Pro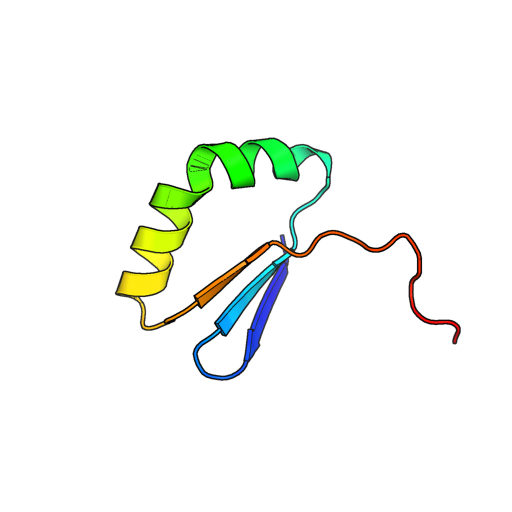tein AF-A0A382BHJ9-F1 (afdb_mono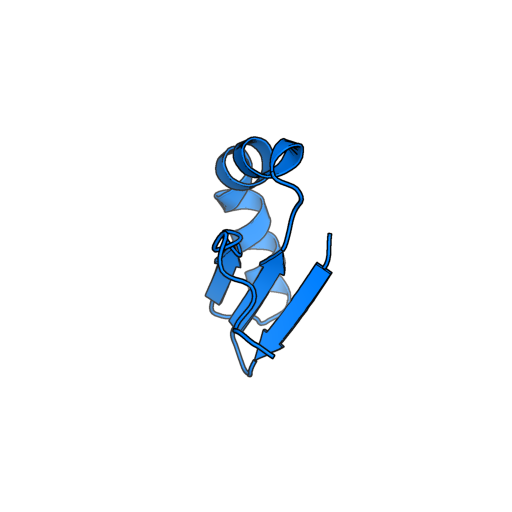mer)

Structure (mmCIF, N/CA/C/O backbone):
data_AF-A0A382BHJ9-F1
#
_entry.id   AF-A0A382BHJ9-F1
#
loo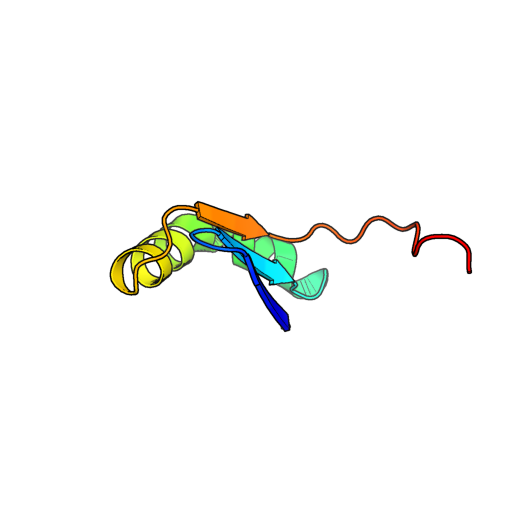p_
_atom_site.group_PDB
_atom_site.id
_atom_site.type_symbol
_atom_site.label_atom_id
_atom_site.label_alt_id
_atom_site.label_comp_id
_atom_site.label_asym_id
_atom_site.label_entity_id
_atom_site.l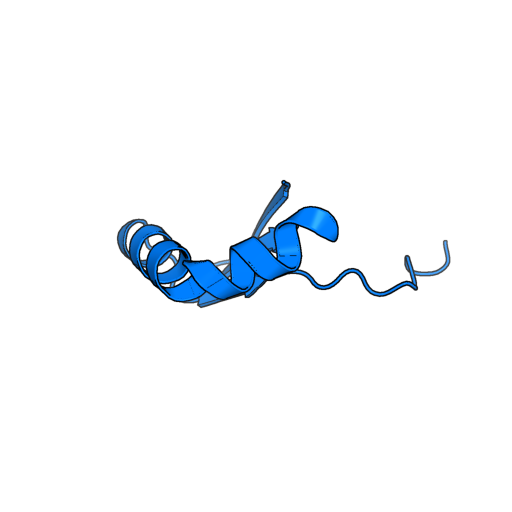abel_seq_id
_atom_site.pdbx_PDB_ins_code
_atom_site.Cartn_x
_atom_site.Cartn_y
_atom_site.Cartn_z
_atom_site.occupancy
_atom_site.B_iso_or_equiv
_atom_site.auth_seq_id
_atom_site.auth_comp_id
_atom_site.auth_asym_id
_atom_site.auth_atom_id
_atom_site.pdbx_PDB_model_num
ATOM 1 N N . MET A 1 1 ? 0.253 -6.975 -10.755 1.00 83.50 1 MET A N 1
ATOM 2 C CA . MET A 1 1 ? -0.190 -6.721 -9.367 1.00 83.50 1 MET A CA 1
ATOM 3 C C . MET A 1 1 ? -0.793 -7.992 -8.793 1.00 83.50 1 MET A C 1
ATOM 5 O O . MET A 1 1 ? -1.660 -8.572 -9.438 1.00 83.50 1 MET A O 1
ATOM 9 N N . GLN A 1 2 ? -0.341 -8.412 -7.615 1.00 92.31 2 GLN A N 1
ATOM 10 C CA . GLN A 1 2 ? -0.866 -9.560 -6.871 1.00 92.31 2 GLN A CA 1
ATOM 11 C C . GLN A 1 2 ? -1.279 -9.112 -5.465 1.00 92.31 2 GLN A C 1
ATOM 13 O O . GLN A 1 2 ? -0.628 -8.256 -4.869 1.00 92.31 2 GLN A O 1
ATOM 18 N N . LEU A 1 3 ? -2.369 -9.682 -4.951 1.00 92.69 3 LEU A N 1
ATOM 19 C CA . LEU A 1 3 ? -2.911 -9.380 -3.629 1.00 92.69 3 LEU A CA 1
ATOM 20 C C . LEU A 1 3 ? -2.939 -10.656 -2.788 1.00 92.69 3 LEU A C 1
ATOM 22 O O . LEU A 1 3 ? -3.479 -11.669 -3.231 1.00 92.69 3 LEU A O 1
ATOM 26 N N . SER A 1 4 ? -2.401 -10.580 -1.574 1.00 92.50 4 SER A N 1
ATOM 27 C CA . SER A 1 4 ? -2.465 -11.654 -0.579 1.00 92.50 4 SER A CA 1
ATOM 28 C C . SER A 1 4 ? -3.070 -11.107 0.705 1.00 92.50 4 SER A C 1
ATOM 30 O O . SER A 1 4 ? -2.736 -10.004 1.130 1.00 92.50 4 SER A O 1
ATOM 32 N N . HIS A 1 5 ? -3.963 -11.863 1.336 1.00 92.94 5 HIS A N 1
ATOM 33 C CA . HIS A 1 5 ? -4.654 -11.429 2.546 1.00 92.94 5 HIS A CA 1
ATOM 34 C C . HIS A 1 5 ? -4.363 -12.386 3.701 1.00 92.94 5 HIS A C 1
ATOM 36 O O . HIS A 1 5 ? -4.413 -13.604 3.547 1.00 92.94 5 HIS A O 1
ATOM 42 N N . HIS A 1 6 ? -4.073 -11.825 4.871 1.00 89.06 6 HIS A N 1
ATOM 43 C CA . HIS A 1 6 ? -3.797 -12.580 6.089 1.00 89.06 6 HIS A CA 1
ATOM 44 C C . HIS A 1 6 ? -4.492 -11.895 7.265 1.00 89.06 6 HIS A C 1
ATOM 46 O O . HIS A 1 6 ? -4.006 -10.907 7.814 1.00 89.06 6 HIS A O 1
ATOM 52 N N . GLY A 1 7 ? -5.673 -12.405 7.627 1.00 92.06 7 GLY A N 1
ATOM 53 C CA . GLY A 1 7 ? -6.514 -11.798 8.655 1.00 92.06 7 GLY A CA 1
ATOM 54 C C . GLY A 1 7 ? -6.888 -10.362 8.287 1.00 92.06 7 GLY A C 1
ATOM 55 O O . GLY A 1 7 ? -7.572 -10.129 7.297 1.00 92.06 7 GLY A O 1
ATOM 56 N N . SER A 1 8 ? -6.421 -9.403 9.082 1.00 93.62 8 SER A N 1
ATOM 57 C CA . SER A 1 8 ? -6.670 -7.973 8.887 1.00 93.62 8 SER A CA 1
ATOM 58 C C . SER A 1 8 ? -5.597 -7.251 8.062 1.00 93.62 8 SER A C 1
ATOM 60 O O . SER A 1 8 ? -5.626 -6.021 7.977 1.00 93.62 8 SER A O 1
ATOM 62 N N . ILE A 1 9 ? -4.658 -7.987 7.462 1.00 94.25 9 ILE A N 1
ATOM 63 C CA . ILE A 1 9 ? -3.544 -7.445 6.680 1.00 94.25 9 ILE A CA 1
ATOM 64 C C . ILE A 1 9 ? -3.752 -7.757 5.198 1.00 94.25 9 ILE A C 1
ATOM 66 O O . ILE A 1 9 ? -3.957 -8.917 4.830 1.00 94.25 9 ILE A O 1
ATOM 70 N N . LEU A 1 10 ? -3.652 -6.731 4.352 1.00 95.62 10 LEU A N 1
ATOM 71 C CA . LEU A 1 10 ? -3.554 -6.876 2.903 1.00 95.62 10 LEU A CA 1
ATOM 72 C C . LEU A 1 10 ? -2.116 -6.617 2.453 1.00 95.62 10 LEU A C 1
ATOM 74 O O . LEU A 1 10 ? -1.590 -5.527 2.665 1.00 95.62 10 LEU A O 1
ATOM 78 N N . ARG A 1 11 ? -1.508 -7.595 1.787 1.00 94.56 11 ARG A N 1
ATOM 79 C CA . ARG A 1 11 ? -0.218 -7.462 1.112 1.00 94.56 11 ARG A CA 1
ATOM 80 C C . ARG A 1 11 ? -0.437 -7.226 -0.373 1.00 94.56 11 ARG A C 1
ATOM 82 O O . ARG A 1 11 ? -1.161 -7.979 -1.026 1.00 94.56 11 ARG A O 1
ATOM 89 N N . ILE A 1 12 ? 0.204 -6.193 -0.898 1.00 94.44 12 ILE A N 1
ATOM 90 C CA . ILE A 1 12 ? 0.147 -5.799 -2.300 1.00 94.44 12 ILE A CA 1
ATOM 91 C C . ILE A 1 12 ? 1.542 -5.981 -2.888 1.00 94.44 12 ILE A C 1
ATOM 93 O O . ILE A 1 12 ? 2.481 -5.306 -2.479 1.00 94.44 12 ILE A O 1
ATOM 97 N N . LYS A 1 13 ? 1.662 -6.867 -3.873 1.00 93.69 13 LYS A N 1
ATOM 98 C CA . LYS A 1 13 ? 2.866 -7.005 -4.688 1.00 93.69 13 LYS A CA 1
ATOM 99 C C . LYS A 1 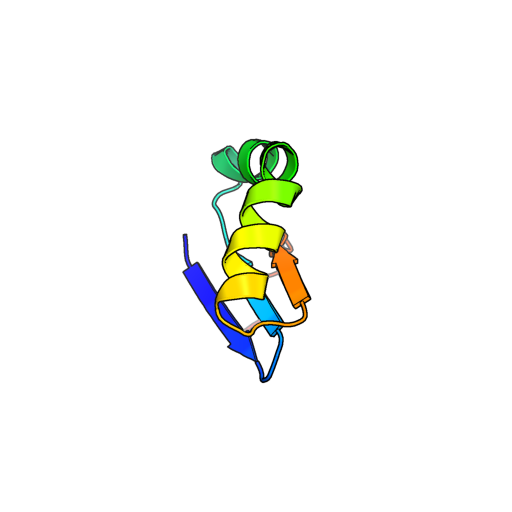13 ? 2.654 -6.286 -6.017 1.00 93.69 13 LYS A C 1
ATOM 101 O O . LYS A 1 13 ? 1.718 -6.595 -6.770 1.00 93.69 13 LYS A O 1
ATOM 106 N N . VAL A 1 14 ? 3.509 -5.313 -6.292 1.00 92.88 14 VAL A N 1
ATOM 107 C CA . VAL A 1 14 ? 3.552 -4.557 -7.551 1.00 92.88 14 VAL A CA 1
ATOM 108 C C . VAL A 1 14 ? 4.866 -4.850 -8.268 1.00 92.88 14 VAL A C 1
ATOM 110 O O . VAL A 1 14 ? 5.773 -5.406 -7.664 1.00 92.88 14 VAL A O 1
ATOM 113 N N . ALA A 1 15 ? 4.945 -4.541 -9.561 1.00 91.31 15 ALA A N 1
ATOM 114 C CA . ALA A 1 15 ? 6.225 -4.596 -10.258 1.00 91.31 15 ALA A CA 1
ATOM 115 C C . ALA A 1 15 ? 7.125 -3.443 -9.785 1.00 91.31 15 ALA A C 1
ATOM 117 O O . ALA A 1 15 ? 6.607 -2.393 -9.401 1.00 91.31 15 ALA A O 1
ATOM 118 N N . ASP A 1 16 ? 8.445 -3.593 -9.897 1.00 89.38 16 ASP A N 1
ATOM 119 C CA . ASP A 1 16 ? 9.413 -2.557 -9.498 1.00 89.38 16 ASP A CA 1
ATOM 120 C C . ASP A 1 16 ? 9.140 -1.203 -10.162 1.00 89.38 16 ASP A C 1
ATOM 122 O O . ASP A 1 16 ? 9.195 -0.157 -9.518 1.00 89.38 16 ASP A O 1
ATOM 126 N N . ALA A 1 17 ? 8.757 -1.221 -11.444 1.00 92.56 17 ALA A N 1
ATOM 127 C CA . ALA A 1 17 ? 8.403 -0.019 -12.199 1.00 92.56 17 ALA A CA 1
ATOM 128 C C . ALA A 1 17 ? 7.204 0.748 -11.603 1.00 92.56 17 ALA A C 1
ATOM 130 O O . ALA A 1 17 ? 7.098 1.961 -11.779 1.00 92.56 17 ALA A O 1
AT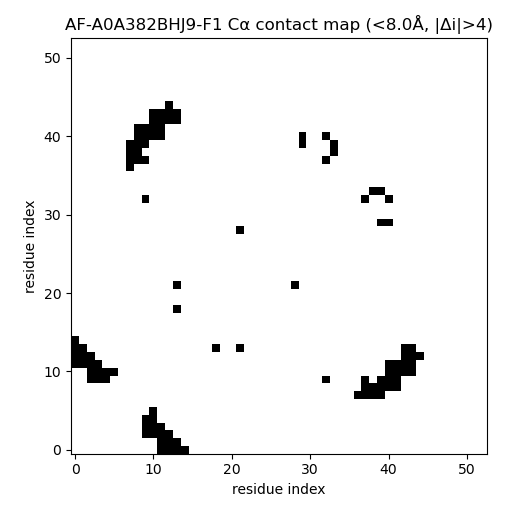OM 131 N N . ASP A 1 18 ? 6.322 0.055 -10.881 1.00 92.75 18 ASP A N 1
ATOM 132 C CA . ASP A 1 18 ? 5.133 0.618 -10.239 1.00 92.75 18 ASP A CA 1
ATOM 133 C C . ASP A 1 18 ? 5.353 0.906 -8.744 1.00 92.75 18 ASP A C 1
ATOM 135 O O . ASP A 1 18 ? 4.481 1.480 -8.087 1.00 92.75 18 ASP A O 1
ATOM 139 N N . PHE A 1 19 ? 6.499 0.513 -8.182 1.00 91.12 19 PHE A N 1
ATOM 140 C CA . PHE A 1 19 ? 6.756 0.591 -6.746 1.00 91.12 19 PHE A CA 1
ATOM 141 C C . PHE A 1 19 ? 6.796 2.040 -6.249 1.00 91.12 19 PHE A C 1
ATOM 143 O O . PHE A 1 19 ? 6.102 2.401 -5.295 1.00 91.12 19 PHE A O 1
ATOM 150 N N . GLU A 1 20 ? 7.521 2.904 -6.964 1.00 93.94 20 GLU A N 1
ATOM 151 C CA . GLU A 1 20 ? 7.553 4.346 -6.695 1.00 93.94 20 GLU A CA 1
ATOM 152 C C . GLU A 1 20 ? 6.160 4.974 -6.787 1.00 93.94 20 GLU A C 1
ATOM 154 O O . GLU A 1 20 ? 5.768 5.788 -5.947 1.00 93.94 20 GLU A O 1
ATOM 159 N N . LEU A 1 21 ? 5.358 4.570 -7.775 1.00 94.81 21 LEU A N 1
ATOM 160 C CA . LEU A 1 21 ? 3.983 5.042 -7.882 1.00 94.81 21 LEU A CA 1
ATOM 161 C C . LEU A 1 21 ? 3.175 4.629 -6.645 1.00 94.81 21 LEU A C 1
ATOM 163 O O . LEU A 1 21 ? 2.536 5.486 -6.036 1.00 94.81 21 LEU A O 1
ATOM 167 N N . ALA A 1 22 ? 3.242 3.357 -6.242 1.00 94.06 22 ALA A N 1
ATOM 168 C CA . ALA A 1 22 ? 2.531 2.831 -5.079 1.00 94.06 22 ALA A CA 1
ATOM 169 C C . ALA A 1 22 ? 2.913 3.555 -3.775 1.00 94.06 22 ALA A C 1
ATOM 171 O O . ALA A 1 22 ? 2.035 3.843 -2.958 1.00 94.06 22 ALA A O 1
ATOM 172 N N . ILE A 1 23 ? 4.188 3.923 -3.601 1.00 94.12 23 ILE A N 1
ATOM 173 C CA . ILE A 1 23 ? 4.645 4.756 -2.478 1.00 94.12 23 ILE A CA 1
ATOM 174 C C . ILE A 1 23 ? 4.030 6.155 -2.541 1.00 94.12 23 ILE A C 1
ATOM 176 O O . ILE A 1 23 ? 3.560 6.670 -1.519 1.00 94.12 23 ILE A O 1
ATOM 180 N N . ASN A 1 24 ? 4.026 6.778 -3.719 1.00 97.50 24 ASN A N 1
ATOM 181 C CA . ASN A 1 24 ? 3.525 8.139 -3.903 1.00 97.50 24 ASN A CA 1
ATOM 182 C C . ASN A 1 24 ? 2.015 8.247 -3.655 1.00 97.50 24 ASN A C 1
ATOM 184 O O . ASN A 1 24 ? 1.558 9.248 -3.108 1.00 97.50 24 ASN A O 1
ATOM 188 N N . ILE A 1 25 ? 1.246 7.203 -3.976 1.00 96.50 25 ILE A N 1
ATOM 189 C CA . ILE A 1 25 ? -0.207 7.158 -3.741 1.00 96.50 25 ILE A CA 1
ATOM 190 C C . ILE A 1 25 ? -0.603 6.371 -2.481 1.00 96.50 25 ILE A C 1
ATOM 192 O O . ILE A 1 25 ? -1.784 6.066 -2.292 1.00 96.50 25 ILE A O 1
ATOM 196 N N . ARG A 1 26 ? 0.353 6.035 -1.601 1.00 95.19 26 ARG A N 1
ATOM 197 C CA . ARG A 1 26 ? 0.129 5.138 -0.449 1.00 95.19 26 ARG A CA 1
ATOM 198 C C . ARG A 1 26 ? -1.022 5.568 0.458 1.00 95.19 26 ARG A C 1
ATOM 200 O O . ARG A 1 26 ? -1.712 4.716 1.001 1.00 95.19 26 AR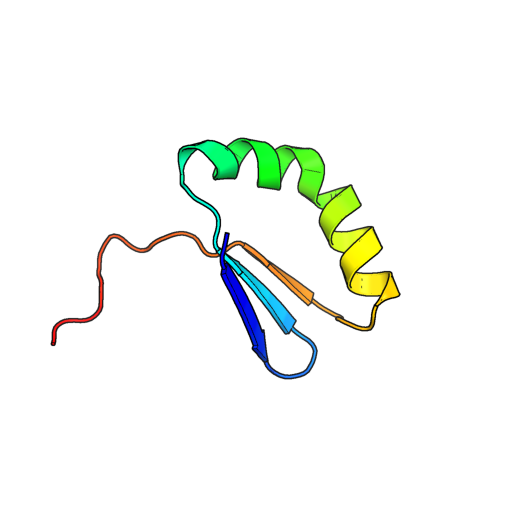G A O 1
ATOM 207 N N . GLU A 1 27 ? -1.247 6.869 0.625 1.00 96.88 27 GLU A N 1
ATOM 208 C CA . GLU A 1 27 ? -2.320 7.383 1.483 1.00 96.88 27 GLU A CA 1
ATOM 209 C C . GLU A 1 27 ? -3.703 7.049 0.918 1.00 96.88 27 GLU A C 1
ATOM 211 O O . GLU A 1 27 ? -4.577 6.598 1.658 1.00 96.88 27 GLU A O 1
ATOM 216 N N . GLU A 1 28 ? -3.878 7.184 -0.398 1.00 96.88 28 GLU A N 1
ATOM 217 C CA . GLU A 1 28 ? -5.121 6.828 -1.085 1.00 96.88 28 GLU A CA 1
ATOM 218 C C . GLU A 1 28 ? -5.340 5.311 -1.069 1.00 96.88 28 GLU A C 1
ATOM 220 O O . GLU A 1 28 ? -6.453 4.850 -0.805 1.00 96.88 28 GLU A O 1
ATOM 225 N N . ILE A 1 29 ? -4.274 4.526 -1.275 1.00 95.00 29 ILE A N 1
ATOM 226 C CA . ILE A 1 29 ? -4.326 3.064 -1.144 1.00 95.00 29 ILE A CA 1
ATOM 227 C C . ILE A 1 29 ? -4.783 2.690 0.270 1.00 95.00 29 ILE A C 1
ATOM 229 O O . ILE A 1 29 ? -5.772 1.979 0.433 1.00 95.00 29 ILE A O 1
ATOM 233 N N . VAL A 1 30 ? -4.102 3.189 1.304 1.00 95.38 30 VAL A N 1
ATOM 234 C CA . VAL A 1 30 ? -4.417 2.870 2.703 1.00 95.38 30 VAL A CA 1
ATOM 235 C C . VAL A 1 30 ? -5.844 3.275 3.051 1.00 95.38 30 VAL A C 1
ATOM 237 O O . VAL A 1 30 ? -6.546 2.498 3.695 1.00 95.38 30 VAL A O 1
ATOM 240 N N . LYS A 1 31 ? -6.296 4.455 2.614 1.00 96.75 31 LYS A N 1
ATOM 241 C CA . LYS A 1 31 ? -7.662 4.927 2.849 1.00 96.75 31 LYS A CA 1
ATOM 242 C C . LYS A 1 31 ? -8.694 3.947 2.286 1.00 96.75 31 LYS A C 1
ATOM 244 O O . LYS A 1 31 ? -9.519 3.441 3.044 1.00 96.75 31 LYS A O 1
ATOM 249 N N . ARG A 1 32 ? -8.606 3.622 0.993 1.00 95.62 32 ARG A N 1
ATOM 250 C CA . ARG A 1 32 ? -9.563 2.716 0.333 1.00 95.62 32 ARG A CA 1
ATOM 251 C C . ARG A 1 32 ? -9.540 1.312 0.920 1.00 95.62 32 ARG A C 1
ATOM 253 O O . ARG A 1 32 ? -10.581 0.687 1.083 1.00 95.62 32 ARG A O 1
ATOM 260 N N . ILE A 1 33 ? -8.354 0.811 1.254 1.00 94.75 33 ILE A N 1
ATOM 261 C CA . ILE A 1 33 ? -8.204 -0.531 1.818 1.00 94.75 33 ILE A CA 1
ATOM 262 C C . ILE A 1 33 ? -8.731 -0.605 3.266 1.00 94.75 33 ILE A C 1
ATOM 264 O O . ILE A 1 33 ? -9.293 -1.624 3.672 1.00 94.75 33 ILE A O 1
ATOM 268 N N . LYS A 1 34 ? -8.625 0.477 4.043 1.00 93.81 34 LYS A N 1
ATOM 269 C CA . LYS A 1 34 ? -9.241 0.552 5.376 1.00 93.81 34 LYS A CA 1
ATOM 270 C C . LYS A 1 34 ? -10.764 0.600 5.317 1.00 93.81 34 LYS A C 1
ATOM 272 O O . LYS A 1 34 ? -11.415 -0.043 6.134 1.00 93.81 34 LYS A O 1
ATOM 277 N N . GLU A 1 35 ? -11.333 1.301 4.337 1.00 96.19 35 GLU A N 1
ATOM 278 C CA . GLU A 1 35 ? -12.789 1.375 4.131 1.00 96.19 35 GLU A CA 1
ATOM 279 C C . GLU A 1 35 ? -13.423 0.000 3.855 1.00 96.19 35 GLU A C 1
ATOM 281 O O . GLU A 1 35 ? -14.574 -0.231 4.220 1.00 96.19 35 GLU A O 1
ATOM 286 N N . ILE A 1 36 ? -12.667 -0.937 3.276 1.00 93.25 36 ILE A N 1
ATOM 287 C CA . ILE A 1 36 ? -13.127 -2.309 3.005 1.00 93.25 36 ILE A CA 1
ATOM 288 C C . ILE A 1 36 ? -12.827 -3.303 4.146 1.00 93.25 36 ILE A C 1
ATOM 290 O O . ILE A 1 36 ? -13.135 -4.485 4.012 1.00 93.25 36 ILE A O 1
ATOM 294 N N . GLY A 1 37 ? -12.252 -2.850 5.270 1.00 94.38 37 GLY A N 1
ATOM 295 C CA . GLY A 1 37 ? -12.125 -3.639 6.506 1.00 94.38 37 GLY A CA 1
ATOM 296 C C . GLY A 1 37 ? -10.729 -4.174 6.851 1.00 94.38 37 GLY A C 1
ATOM 297 O O . GLY A 1 37 ? -10.576 -4.865 7.862 1.00 94.38 37 GLY A O 1
ATOM 298 N N . TYR A 1 38 ? -9.692 -3.850 6.075 1.00 96.38 38 TYR A N 1
ATOM 299 C CA . TYR A 1 38 ? -8.313 -4.187 6.448 1.00 96.38 38 TYR A CA 1
ATOM 300 C C . TYR A 1 38 ? -7.742 -3.155 7.423 1.00 96.38 38 TYR A C 1
ATOM 302 O O . TYR A 1 38 ? -7.910 -1.951 7.260 1.00 96.38 38 TYR A O 1
ATOM 310 N N . HIS A 1 39 ? -7.017 -3.620 8.437 1.00 93.25 39 HIS A N 1
ATOM 311 C CA . HIS A 1 39 ? -6.368 -2.744 9.415 1.00 93.25 39 HIS A CA 1
ATOM 312 C C . HIS A 1 39 ? -4.992 -2.282 8.931 1.00 93.25 39 HIS A C 1
ATOM 314 O O . HIS A 1 39 ? -4.585 -1.148 9.204 1.00 93.25 39 HIS A O 1
ATOM 320 N N . PHE A 1 40 ? -4.299 -3.147 8.186 1.00 93.00 40 PHE A N 1
ATOM 321 C CA . PHE A 1 40 ? -2.946 -2.908 7.704 1.00 93.00 40 PHE A CA 1
ATOM 322 C C . PHE A 1 40 ? -2.832 -3.197 6.210 1.00 93.00 40 PHE A C 1
ATOM 324 O O . PHE A 1 40 ? -3.423 -4.149 5.700 1.00 93.00 40 PHE A O 1
ATOM 331 N N . VAL A 1 41 ? -2.033 -2.375 5.533 1.00 94.44 41 VAL A N 1
ATOM 332 C CA . VAL A 1 41 ? -1.665 -2.547 4.127 1.00 94.44 41 VAL A CA 1
ATOM 333 C C . VAL A 1 41 ? -0.153 -2.590 4.049 1.00 94.44 41 VAL A C 1
ATOM 335 O O . VAL A 1 41 ? 0.504 -1.693 4.578 1.00 94.44 41 VAL A O 1
ATOM 338 N N . THR A 1 42 ? 0.392 -3.615 3.410 1.00 94.19 42 THR A N 1
ATOM 339 C CA . THR A 1 42 ? 1.828 -3.764 3.188 1.00 94.19 42 THR A CA 1
ATOM 340 C C . THR A 1 42 ? 2.119 -3.783 1.693 1.00 94.19 42 THR A C 1
ATOM 342 O O . THR A 1 42 ? 1.351 -4.343 0.909 1.00 94.19 42 THR A O 1
ATOM 345 N N . LEU A 1 43 ? 3.220 -3.146 1.296 1.00 93.12 43 LEU A N 1
ATOM 346 C CA . LEU A 1 43 ? 3.799 -3.300 -0.035 1.00 93.12 43 LEU A CA 1
ATOM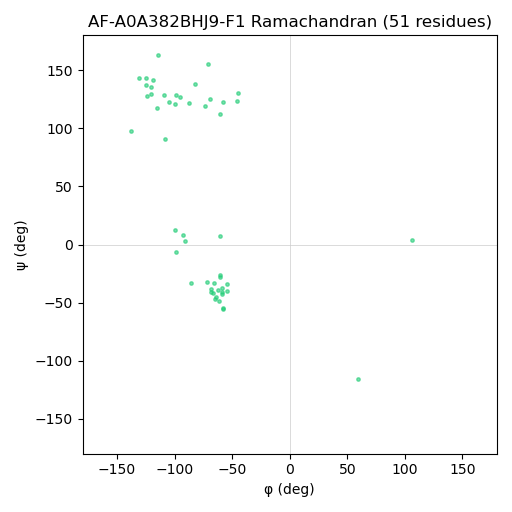 347 C C . LEU A 1 43 ? 4.894 -4.356 0.064 1.00 93.12 43 LEU A C 1
ATOM 349 O O . LEU A 1 43 ? 5.754 -4.265 0.939 1.00 93.12 43 LEU A O 1
ATOM 353 N N . ASP A 1 44 ? 4.810 -5.367 -0.789 1.00 88.44 44 ASP A N 1
ATOM 354 C CA . ASP A 1 44 ? 5.834 -6.398 -0.914 1.00 88.44 44 ASP A CA 1
ATOM 355 C C . ASP A 1 44 ? 7.037 -5.775 -1.631 1.00 88.44 44 ASP A C 1
ATOM 357 O O . ASP A 1 44 ? 6.893 -5.285 -2.753 1.00 88.44 44 ASP A O 1
ATOM 361 N N . MET A 1 45 ? 8.190 -5.742 -0.967 1.00 80.19 45 MET A N 1
ATOM 362 C CA . MET A 1 45 ? 9.469 -5.525 -1.634 1.00 80.19 45 MET A CA 1
ATOM 363 C C . MET A 1 45 ? 9.937 -6.906 -2.068 1.00 80.19 45 MET A C 1
ATOM 365 O O . MET A 1 45 ? 10.034 -7.792 -1.221 1.00 80.19 45 MET A O 1
ATOM 369 N N . ASP A 1 46 ? 10.161 -7.109 -3.365 1.00 69.50 46 ASP A N 1
ATOM 370 C CA . 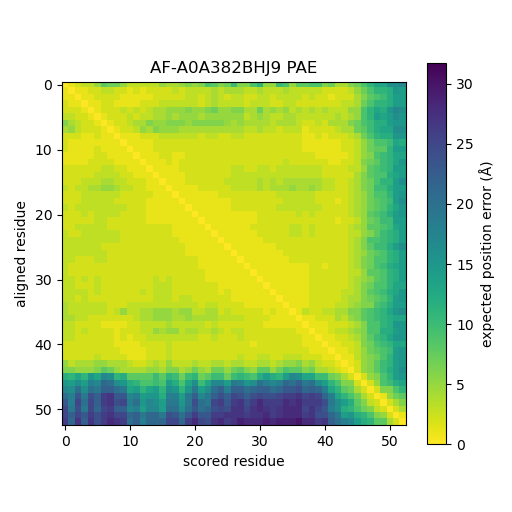ASP A 1 46 ? 10.790 -8.345 -3.813 1.00 69.50 46 ASP A CA 1
ATOM 371 C C . ASP A 1 46 ? 12.176 -8.434 -3.160 1.00 69.50 46 ASP A C 1
ATOM 373 O O . ASP A 1 46 ? 13.057 -7.619 -3.423 1.00 69.50 46 ASP A O 1
ATOM 377 N N . ASP A 1 47 ? 12.349 -9.398 -2.256 1.00 55.97 47 ASP A N 1
ATOM 378 C CA . ASP A 1 47 ? 13.676 -9.857 -1.870 1.00 55.97 47 ASP A CA 1
ATOM 379 C C . ASP A 1 47 ? 14.241 -10.593 -3.094 1.00 55.97 47 ASP A C 1
ATOM 381 O O . ASP A 1 47 ? 13.631 -11.550 -3.576 1.00 55.97 47 ASP A O 1
ATOM 385 N N . GLU A 1 48 ? 15.421 -10.204 -3.587 1.00 54.72 48 GLU A N 1
ATOM 386 C CA . GLU A 1 48 ? 16.152 -10.932 -4.645 1.00 54.72 48 GLU A CA 1
ATOM 387 C C . GLU A 1 48 ? 16.537 -12.379 -4.245 1.00 54.72 48 GLU A C 1
ATOM 389 O O . GLU A 1 48 ? 17.236 -13.063 -4.988 1.00 54.72 48 GLU A O 1
ATOM 394 N N . ASN A 1 49 ? 16.071 -12.882 -3.098 1.00 54.06 49 ASN A N 1
ATOM 395 C CA . ASN A 1 49 ? 16.127 -14.291 -2.736 1.00 54.06 49 ASN A CA 1
ATOM 396 C C . ASN A 1 49 ? 14.724 -14.911 -2.797 1.00 54.06 49 ASN A C 1
ATOM 398 O O . ASN A 1 49 ? 14.020 -14.942 -1.780 1.00 54.06 49 ASN A O 1
ATOM 402 N N . PRO A 1 50 ? 14.307 -15.469 -3.953 1.00 51.53 50 PRO A N 1
ATOM 403 C CA . PRO A 1 50 ? 13.315 -16.530 -3.912 1.00 51.53 50 PRO A CA 1
ATOM 404 C C . PRO A 1 50 ? 13.935 -17.624 -3.041 1.00 51.53 50 PRO A C 1
ATOM 406 O O . PRO A 1 50 ? 15.067 -18.028 -3.298 1.00 51.53 50 PRO A O 1
ATOM 409 N N . GLY A 1 51 ? 13.267 -18.012 -1.954 1.00 50.03 51 GLY A N 1
ATOM 410 C CA . GLY A 1 51 ? 13.780 -19.058 -1.071 1.00 50.03 51 GLY A CA 1
ATOM 411 C C . GLY A 1 51 ? 14.299 -20.235 -1.895 1.00 50.03 51 GLY A C 1
ATOM 412 O O . GLY A 1 51 ? 13.623 -20.661 -2.828 1.00 50.03 51 GLY A O 1
ATOM 413 N N . GLU A 1 52 ? 15.523 -20.665 -1.585 1.00 49.50 52 GLU A N 1
ATOM 414 C CA . GLU A 1 52 ? 16.145 -21.856 -2.159 1.00 49.50 52 GLU A CA 1
ATOM 415 C C . GLU A 1 52 ? 15.129 -23.014 -2.146 1.00 49.50 52 GLU A C 1
ATOM 417 O O . GLU A 1 52 ? 14.569 -23.326 -1.089 1.00 49.50 52 GLU A O 1
ATOM 422 N N . ASP A 1 53 ? 14.863 -23.581 -3.328 1.00 48.56 53 ASP A N 1
ATOM 423 C CA . ASP A 1 53 ? 14.074 -24.809 -3.517 1.00 48.56 53 ASP A CA 1
ATOM 424 C C . ASP A 1 53 ? 14.748 -26.030 -2.859 1.00 48.56 53 ASP A C 1
ATOM 426 O O . ASP A 1 53 ? 15.995 -26.160 -2.955 1.00 48.56 53 ASP A O 1
#

Radius of gyration: 12.1 Å; Cα contacts (8 Å, |Δi|>4): 53; chains: 1; bounding box: 29×33×22 Å

Secondary structure (DSSP, 8-state):
-EEEEETTEEEEE--HHHHHHHHHTHHHHHHHHHHTT-SEEEEEP--S-----

Organism: NCBI:txid408172

Sequence (53 aa):
MQLSHHGSILRIKVADADFELAINIREEIVKRIKEIGYHFVTLDMDDENPGED

Foldseek 3Di:
DDWDDDPLEIEDEDDPVCVVVCVVCVVVVCVVSVVVRRPYYHYDDDDPDPDDD

Solvent-accessible surface area (backbone atoms only — not comparable to full-atom values): 3305 Å² total; per-residue (Å²): 119,50,80,50,77,57,92,47,33,37,38,39,38,58,53,78,90,46,42,65,55,51,61,76,46,37,68,62,52,48,52,57,45,39,76,76,66,32,82,42,76,43,75,54,74,85,62,96,64,73,76,86,129

Mean predicted aligned error: 5.58 Å

Nearest PDB structures (foldseek):
  6utp-assembly1_E  TM=9.228E-01  e=3.631E-03  Lactiplantibacillus plantarum
  6utp-assembly1_A  TM=9.280E-01  e=5.285E-03  Lactiplantibacillus plantarum
  6dg3-assembly2_B  TM=9.161E-01  e=8.292E-03  Lactiplantibacillus plantarum WCFS1
  6b2m-assembly1_C  TM=9.204E-01  e=1.757E-02  Lactiplantibacillus plantarum
  5udt-assembly1_D  TM=9.127E-01  e=2.201E-02  Lactiplantibacillus plantarum WCFS1

pLDDT: mean 87.42, std 14.5, range [48.56, 97.5]